Protein AF-A0A2G6VUQ8-F1 (afdb_monomer)

Structure (mmCIF, N/CA/C/O backbone):
data_AF-A0A2G6VUQ8-F1
#
_entry.id   AF-A0A2G6VUQ8-F1
#
loop_
_atom_site.group_PDB
_atom_site.id
_atom_site.type_symbol
_atom_site.label_atom_id
_atom_site.label_alt_id
_atom_site.label_comp_id
_atom_site.label_asym_id
_atom_site.label_entity_id
_atom_site.label_seq_id
_atom_site.pdbx_PDB_ins_code
_atom_site.Cartn_x
_atom_site.Cartn_y
_atom_site.Cartn_z
_atom_site.occupancy
_atom_site.B_iso_or_equiv
_atom_site.auth_seq_id
_atom_site.auth_comp_id
_atom_site.auth_asym_id
_atom_site.auth_atom_id
_atom_site.pdbx_PDB_model_num
ATOM 1 N N . MET A 1 1 ? -1.677 15.062 52.356 1.00 45.03 1 MET A N 1
ATOM 2 C CA . MET A 1 1 ? -2.199 15.074 50.973 1.00 45.03 1 MET A CA 1
ATOM 3 C C . MET A 1 1 ? -3.536 14.346 50.979 1.00 45.03 1 MET A C 1
ATOM 5 O O . MET A 1 1 ? -3.544 13.136 51.159 1.00 45.03 1 MET A O 1
ATOM 9 N N . LYS A 1 2 ? -4.670 15.063 50.936 1.00 43.84 2 LYS A N 1
ATOM 10 C CA . LYS A 1 2 ? -5.987 14.410 50.849 1.00 43.84 2 LYS A CA 1
ATOM 11 C C . LYS A 1 2 ? -6.055 13.742 49.476 1.00 43.84 2 LYS A C 1
ATOM 13 O O . LYS A 1 2 ? -6.123 14.448 48.475 1.00 43.84 2 LYS A O 1
ATOM 18 N N . LEU A 1 3 ? -5.977 12.411 49.429 1.00 50.62 3 LEU A N 1
ATOM 19 C CA . LEU A 1 3 ? -6.349 11.679 48.224 1.00 50.62 3 LEU A CA 1
ATOM 20 C C . LEU A 1 3 ? -7.803 12.039 47.932 1.00 50.62 3 LEU A C 1
ATOM 22 O O . LEU A 1 3 ? -8.673 11.855 48.785 1.00 50.62 3 LEU A O 1
ATOM 26 N N . LEU A 1 4 ? -8.042 12.601 46.752 1.00 53.91 4 LEU A N 1
ATOM 27 C CA . LEU A 1 4 ? -9.375 12.871 46.247 1.00 53.91 4 LEU A CA 1
ATOM 28 C C . LEU A 1 4 ? -10.132 11.532 46.242 1.00 53.91 4 LEU A C 1
ATOM 30 O O . LEU A 1 4 ? -9.845 10.652 45.433 1.00 53.91 4 LEU A O 1
ATOM 34 N N . GLN A 1 5 ? -11.046 11.336 47.191 1.00 57.59 5 GLN A N 1
ATOM 35 C CA . GLN A 1 5 ? -11.941 10.182 47.210 1.00 57.59 5 GLN A CA 1
ATOM 36 C C . GLN A 1 5 ? -12.949 10.381 46.077 1.00 57.59 5 GLN A C 1
ATOM 38 O O . GLN A 1 5 ? -14.009 10.978 46.261 1.00 57.59 5 GLN A O 1
ATOM 43 N N . VAL A 1 6 ? -12.583 9.954 44.868 1.00 63.75 6 VAL A N 1
ATOM 44 C CA . VAL A 1 6 ? -13.480 9.991 43.715 1.00 63.75 6 VAL A CA 1
ATOM 45 C C . VAL A 1 6 ? -14.514 8.892 43.916 1.00 63.75 6 VAL A C 1
ATOM 47 O O . VAL A 1 6 ? -14.233 7.708 43.740 1.00 63.75 6 VAL A O 1
ATOM 50 N N . LYS A 1 7 ? -15.733 9.276 44.301 1.00 67.50 7 LYS A N 1
ATOM 51 C CA . LYS A 1 7 ? -16.881 8.369 44.293 1.00 67.50 7 LYS A CA 1
ATOM 52 C C . LYS A 1 7 ? -17.270 8.118 42.836 1.00 67.50 7 LYS A C 1
ATOM 54 O O . LYS A 1 7 ? -18.050 8.865 42.253 1.00 67.50 7 LYS A O 1
ATOM 59 N N . ILE A 1 8 ? -16.668 7.097 42.231 1.00 70.19 8 ILE A N 1
ATOM 60 C CA . ILE A 1 8 ? -16.909 6.742 40.832 1.00 70.19 8 ILE A CA 1
ATOM 61 C C . ILE A 1 8 ? -18.334 6.194 40.708 1.00 70.19 8 ILE A C 1
ATOM 63 O O . ILE A 1 8 ? -18.678 5.156 41.273 1.00 70.19 8 ILE A O 1
ATOM 67 N N . ASN A 1 9 ? -19.181 6.910 39.970 1.00 84.88 9 ASN A N 1
ATOM 68 C CA . ASN A 1 9 ? -20.499 6.419 39.588 1.00 84.88 9 ASN A CA 1
ATOM 69 C C . ASN A 1 9 ? -20.325 5.212 38.648 1.00 84.88 9 ASN A C 1
ATOM 71 O O . ASN A 1 9 ? -19.572 5.291 37.678 1.00 84.88 9 ASN A O 1
ATOM 75 N N . LYS A 1 10 ? -21.038 4.106 38.898 1.00 88.94 10 LYS A N 1
ATOM 76 C CA . LYS A 1 10 ? -20.998 2.909 38.039 1.00 88.94 10 LYS A CA 1
ATOM 77 C C . LYS A 1 10 ? -21.324 3.239 36.578 1.00 88.94 10 LYS A C 1
ATOM 79 O O . LYS A 1 10 ? -20.702 2.682 35.683 1.00 88.94 10 LYS A O 1
ATOM 84 N N . ILE A 1 11 ? -22.235 4.187 36.340 1.00 91.50 11 ILE A N 1
ATOM 85 C CA . ILE A 1 11 ? -22.578 4.660 34.989 1.00 91.50 11 ILE A CA 1
ATOM 86 C C . ILE A 1 11 ? -21.377 5.352 34.337 1.00 91.50 11 ILE A C 1
ATOM 88 O O . ILE A 1 11 ? -21.059 5.072 33.187 1.00 91.50 11 ILE A O 1
ATOM 92 N N . LEU A 1 12 ? -20.673 6.208 35.084 1.00 91.31 12 LEU A N 1
ATOM 93 C CA . LEU A 1 12 ? -19.476 6.894 34.594 1.00 91.31 12 LEU A CA 1
ATOM 94 C C . LEU A 1 12 ? -18.372 5.894 34.229 1.00 91.31 12 LEU A C 1
ATOM 96 O O . LEU A 1 12 ? -17.718 6.058 33.204 1.00 91.31 12 LEU A O 1
ATOM 100 N N . LEU A 1 13 ? -18.200 4.838 35.031 1.00 91.75 13 LEU A N 1
ATOM 101 C CA . LEU A 1 13 ? -17.240 3.769 34.750 1.00 91.75 13 LEU A CA 1
ATOM 102 C C . LEU A 1 13 ? -17.579 3.028 33.447 1.00 91.75 13 LEU A C 1
ATOM 104 O O . LEU A 1 13 ? -16.692 2.788 32.635 1.00 91.75 13 LEU A O 1
ATOM 108 N N . VAL A 1 14 ? -18.858 2.701 33.230 1.00 93.88 14 VAL A N 1
ATOM 109 C CA . VAL A 1 14 ? -19.323 2.041 31.998 1.00 93.88 14 VAL A CA 1
ATOM 110 C C . VAL A 1 14 ? -19.119 2.943 30.783 1.00 93.88 14 VAL A C 1
ATOM 112 O O . VAL A 1 14 ? -18.609 2.483 29.768 1.00 93.88 14 VAL A O 1
ATOM 115 N N . VAL A 1 15 ? -19.451 4.231 30.883 1.00 93.94 15 VAL A N 1
ATOM 116 C CA . VAL A 1 15 ? -19.236 5.191 29.788 1.00 93.94 15 VAL A CA 1
ATOM 117 C C . VAL A 1 15 ? -17.750 5.317 29.458 1.00 93.94 15 VAL A C 1
ATOM 119 O O . VAL A 1 15 ? -17.381 5.249 28.289 1.00 93.94 15 VAL A O 1
ATOM 122 N N . LEU A 1 16 ? -16.886 5.438 30.470 1.00 92.69 16 LEU A N 1
ATOM 123 C CA . LEU A 1 16 ? -15.440 5.504 30.264 1.00 92.69 16 LEU A CA 1
ATOM 124 C C . LEU A 1 16 ? -14.914 4.227 29.597 1.00 92.69 16 LEU A C 1
ATOM 126 O O . LEU A 1 16 ? -14.137 4.305 28.649 1.00 92.69 16 LEU A O 1
ATOM 130 N N . PHE A 1 17 ? -15.390 3.062 30.042 1.00 92.19 17 PHE A N 1
ATOM 131 C CA . PHE A 1 17 ? -15.051 1.782 29.432 1.00 92.19 17 PHE A CA 1
ATOM 132 C C . PHE A 1 17 ? -15.456 1.736 27.952 1.00 92.19 17 PHE A C 1
ATOM 134 O O . PHE A 1 17 ? -14.631 1.388 27.111 1.00 92.19 17 PHE A O 1
ATOM 141 N N . LEU A 1 18 ? -16.679 2.152 27.608 1.00 92.75 18 LEU A N 1
ATOM 142 C CA . LEU A 1 18 ? -17.156 2.195 26.220 1.00 92.75 18 LEU A CA 1
ATOM 143 C C . LEU A 1 18 ? -16.345 3.174 25.355 1.00 92.75 18 LEU A C 1
ATOM 145 O O . LEU A 1 18 ? -15.991 2.839 24.227 1.00 92.75 18 LEU A O 1
ATOM 149 N N . MET A 1 19 ? -15.988 4.346 25.885 1.00 91.31 19 MET A N 1
ATOM 150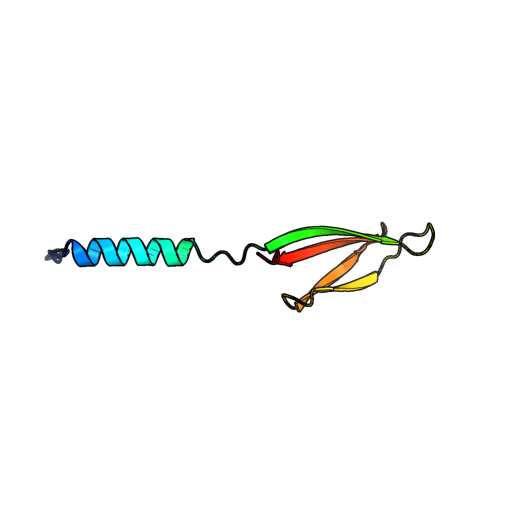 C CA . MET A 1 19 ? -15.158 5.331 25.176 1.00 91.31 19 MET A CA 1
ATOM 151 C C . MET A 1 19 ? -13.749 4.801 24.885 1.00 91.31 19 MET A C 1
ATOM 153 O O . MET A 1 19 ? -13.221 5.028 23.792 1.00 91.31 19 MET A O 1
ATOM 157 N N . CYS A 1 20 ? -13.160 4.041 25.815 1.00 88.62 20 CYS A N 1
ATOM 158 C CA . CYS A 1 20 ? -11.907 3.331 25.565 1.00 88.62 20 CYS A CA 1
ATOM 159 C C . CYS A 1 20 ? -12.072 2.346 24.401 1.00 88.62 20 CYS A C 1
ATOM 161 O O . CYS A 1 20 ? -11.284 2.395 23.461 1.00 88.62 20 CYS A O 1
ATOM 163 N N . GLN A 1 21 ? -13.118 1.511 24.411 1.00 88.06 21 GLN A N 1
ATOM 164 C CA . GLN A 1 21 ? -13.349 0.539 23.333 1.00 88.06 21 GLN A CA 1
ATOM 165 C C . GLN A 1 21 ? -13.512 1.206 21.960 1.00 88.06 21 GLN A C 1
ATOM 167 O O . GLN A 1 21 ? -12.924 0.741 20.988 1.00 88.06 21 GLN A O 1
ATOM 172 N N . ILE A 1 22 ? -14.249 2.320 21.870 1.00 87.19 22 ILE A N 1
ATOM 173 C CA . ILE A 1 22 ? -14.418 3.063 20.608 1.00 87.19 22 ILE A CA 1
ATOM 174 C C . ILE A 1 22 ? -13.071 3.605 20.115 1.00 87.19 22 ILE A C 1
ATOM 176 O O . ILE A 1 22 ? -12.754 3.475 18.937 1.00 87.19 22 ILE A O 1
ATOM 180 N N . SER A 1 23 ? -12.253 4.155 21.015 1.00 82.88 23 SER A N 1
ATOM 181 C CA . SER A 1 23 ? -10.933 4.703 20.668 1.00 82.88 23 SER A CA 1
ATOM 182 C C . SER A 1 23 ? -9.968 3.626 20.157 1.00 82.88 23 SER A C 1
ATOM 184 O O . SER A 1 23 ? -9.253 3.858 19.187 1.00 82.88 23 SER A O 1
ATOM 186 N N . PHE A 1 24 ? -9.966 2.437 20.769 1.00 76.00 24 PHE A N 1
ATOM 187 C CA . PHE A 1 24 ? -9.113 1.319 20.345 1.00 76.00 24 PHE A CA 1
ATOM 188 C C . PHE A 1 24 ? -9.671 0.546 19.135 1.00 76.00 24 PHE A C 1
ATOM 190 O O . PHE A 1 24 ? -8.905 -0.079 18.405 1.00 76.00 24 PHE A O 1
ATOM 197 N N . GLY A 1 25 ? -10.988 0.589 18.903 1.00 70.94 25 GLY A N 1
ATOM 198 C CA . GLY A 1 25 ? -11.664 -0.100 17.799 1.00 70.94 25 GLY A CA 1
ATOM 199 C C . GLY A 1 25 ? -11.663 0.663 16.471 1.00 70.94 25 GLY A C 1
ATOM 200 O O . GLY A 1 25 ? -11.893 0.062 15.422 1.00 70.94 25 GLY A O 1
ATOM 201 N N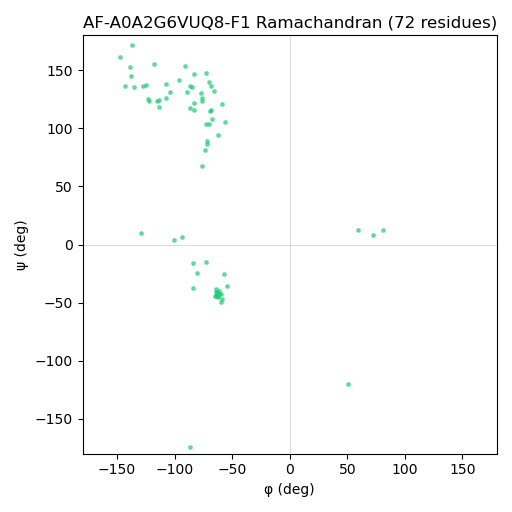 . GLN A 1 26 ? -11.373 1.968 16.481 1.00 70.69 26 GLN A N 1
ATOM 202 C CA . GLN A 1 26 ? -11.211 2.776 15.268 1.00 70.69 26 GLN A CA 1
ATOM 203 C C . GLN A 1 26 ? -9.854 2.513 14.600 1.00 70.69 26 GLN A C 1
ATOM 205 O O . GLN A 1 26 ? -8.987 3.381 14.541 1.00 70.69 26 GLN A O 1
ATOM 210 N N . THR A 1 27 ? -9.649 1.310 14.064 1.00 67.50 27 THR A N 1
ATOM 211 C CA . THR A 1 27 ? -8.506 1.065 13.182 1.00 67.50 27 THR A CA 1
ATOM 212 C C . THR A 1 27 ? -8.886 1.424 11.746 1.00 67.50 27 THR A C 1
ATOM 214 O O . THR A 1 27 ? -9.778 0.823 11.145 1.00 67.50 27 THR A O 1
ATOM 217 N N . SER A 1 28 ? -8.209 2.413 11.155 1.00 68.81 28 SER A N 1
ATOM 218 C CA . SER A 1 28 ? -8.106 2.462 9.693 1.00 68.81 28 SER A CA 1
ATOM 219 C C . SER A 1 28 ? -7.133 1.359 9.302 1.00 68.81 28 SER A C 1
ATOM 221 O O . SER A 1 28 ? -5.944 1.618 9.149 1.00 68.81 28 SER A O 1
ATOM 223 N N . ALA A 1 29 ? -7.632 0.121 9.242 1.00 77.75 29 ALA A N 1
ATOM 224 C CA . ALA A 1 29 ? -6.827 -1.047 8.921 1.00 77.75 29 ALA A CA 1
ATOM 225 C C . ALA A 1 29 ? -6.270 -0.902 7.503 1.00 77.75 29 ALA A C 1
ATOM 227 O O . ALA A 1 29 ? -6.919 -1.218 6.505 1.00 77.75 29 ALA A O 1
ATOM 228 N N . GLU A 1 30 ? -5.055 -0.384 7.425 1.00 86.81 30 GLU A N 1
ATOM 229 C CA . GLU A 1 30 ? -4.253 -0.453 6.226 1.00 86.81 30 GLU A CA 1
ATOM 230 C C . GLU A 1 30 ? -3.523 -1.788 6.210 1.00 86.81 30 GLU A C 1
ATOM 232 O O . GLU A 1 30 ? -2.952 -2.233 7.208 1.00 86.81 30 GLU A O 1
ATOM 237 N N . LYS A 1 31 ? -3.535 -2.427 5.049 1.00 89.19 31 LYS A N 1
ATOM 238 C CA . LYS A 1 31 ? -2.747 -3.612 4.769 1.00 89.19 31 LYS A CA 1
ATOM 239 C C . LYS A 1 31 ? -1.619 -3.224 3.830 1.00 89.19 31 LYS A C 1
ATOM 241 O O . LYS A 1 31 ? -1.825 -2.484 2.867 1.00 89.19 31 LYS A O 1
ATOM 246 N N . LEU A 1 32 ? -0.432 -3.755 4.097 1.00 93.25 32 LEU A N 1
ATOM 247 C CA . LEU A 1 32 ? 0.674 -3.646 3.162 1.00 93.25 32 LEU A CA 1
ATOM 248 C C . LEU A 1 32 ? 0.356 -4.495 1.926 1.00 93.25 32 LEU A C 1
ATOM 250 O O . LEU A 1 32 ? 0.233 -5.719 2.021 1.00 93.25 32 LEU A O 1
ATOM 254 N N . LEU A 1 33 ? 0.206 -3.844 0.777 1.00 94.38 33 LEU A N 1
ATOM 255 C CA . LEU A 1 33 ? 0.152 -4.505 -0.517 1.00 94.38 33 LEU A CA 1
ATOM 256 C C . LEU A 1 33 ? 1.569 -4.625 -1.064 1.00 94.38 33 LEU A C 1
ATOM 258 O O . LEU A 1 33 ? 2.314 -3.646 -1.102 1.00 94.38 33 LEU A O 1
ATOM 262 N N . HIS A 1 34 ? 1.902 -5.832 -1.502 1.00 96.44 34 HIS A N 1
ATOM 263 C CA . HIS A 1 34 ? 3.114 -6.133 -2.243 1.00 96.44 34 HIS A CA 1
ATOM 264 C C . HIS A 1 34 ? 2.698 -6.542 -3.656 1.00 96.44 34 HIS A C 1
ATOM 266 O O . HIS A 1 34 ? 1.946 -7.505 -3.827 1.00 96.44 34 HIS A O 1
ATOM 272 N N . GLY A 1 35 ? 3.134 -5.778 -4.653 1.00 95.31 35 GLY A N 1
ATOM 273 C CA . GLY A 1 35 ? 2.791 -6.004 -6.052 1.00 95.31 35 GLY A CA 1
ATOM 274 C C . GLY A 1 35 ? 3.993 -5.839 -6.972 1.00 95.31 35 GLY A C 1
ATOM 275 O O . GLY A 1 35 ? 5.061 -5.406 -6.547 1.00 95.31 35 GLY A O 1
ATOM 276 N N . LYS A 1 36 ? 3.808 -6.197 -8.246 1.00 95.50 36 LYS A N 1
ATOM 277 C CA . LYS A 1 36 ? 4.844 -6.127 -9.283 1.00 95.50 36 LYS A CA 1
ATOM 278 C C . LYS A 1 36 ? 4.280 -5.535 -10.573 1.00 95.50 36 LYS A C 1
ATOM 280 O O . LYS A 1 36 ? 3.198 -5.933 -11.001 1.00 95.50 36 LYS A O 1
ATOM 285 N N . ILE A 1 37 ? 5.020 -4.617 -11.189 1.00 94.75 37 ILE A N 1
ATOM 286 C CA . ILE A 1 37 ? 4.689 -3.971 -12.465 1.00 94.75 37 ILE A CA 1
ATOM 287 C C . ILE A 1 37 ? 5.555 -4.572 -13.571 1.00 94.75 37 ILE A C 1
ATOM 289 O O . ILE A 1 37 ? 6.773 -4.705 -13.427 1.00 94.75 37 ILE A O 1
ATOM 293 N N . ARG A 1 38 ? 4.915 -4.946 -14.683 1.00 93.06 38 ARG A N 1
ATOM 294 C CA . ARG A 1 38 ? 5.564 -5.537 -15.859 1.00 93.06 38 ARG A C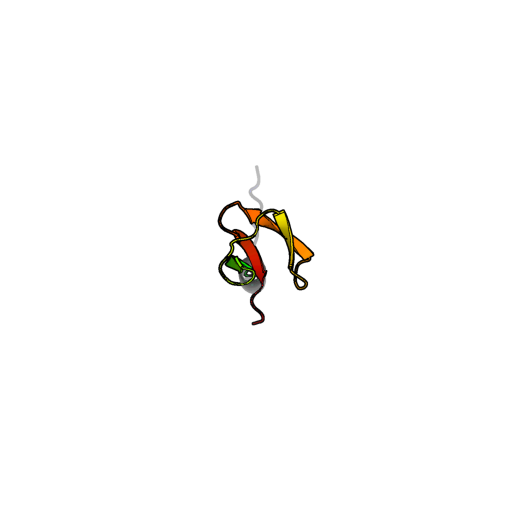A 1
ATOM 295 C C . ARG A 1 38 ? 4.979 -4.947 -17.137 1.00 93.06 38 ARG A C 1
ATOM 297 O O . ARG A 1 38 ? 3.780 -4.684 -17.185 1.00 93.06 38 ARG A O 1
ATOM 304 N N . VAL A 1 39 ? 5.814 -4.788 -18.158 1.00 92.00 39 VAL A N 1
ATOM 305 C CA . VAL A 1 39 ? 5.385 -4.542 -19.544 1.00 92.00 39 VAL A CA 1
ATOM 306 C C . VAL A 1 39 ? 5.983 -5.658 -20.381 1.00 92.00 39 VAL A C 1
ATOM 308 O O . VAL A 1 39 ? 7.189 -5.905 -20.323 1.00 92.00 39 VAL A O 1
ATOM 311 N N . ASP A 1 40 ? 5.122 -6.384 -21.085 1.00 89.31 40 ASP A N 1
ATOM 312 C CA . ASP A 1 40 ? 5.447 -7.674 -21.689 1.00 89.31 40 ASP A CA 1
ATOM 313 C C . ASP A 1 40 ? 6.094 -8.625 -20.663 1.00 89.31 40 ASP A C 1
ATOM 315 O O . ASP A 1 40 ? 5.504 -8.944 -19.629 1.00 89.31 40 ASP A O 1
ATOM 319 N N . SER A 1 41 ? 7.323 -9.072 -20.934 1.00 86.50 41 SER A N 1
ATOM 320 C CA . SER A 1 41 ? 8.118 -9.920 -20.036 1.00 86.50 41 SER A CA 1
ATOM 321 C C . SER A 1 41 ? 9.176 -9.144 -19.239 1.00 86.50 41 SER A C 1
ATOM 323 O O . SER A 1 41 ? 9.949 -9.759 -18.507 1.00 86.50 41 SER A O 1
ATOM 325 N N . ALA A 1 42 ? 9.229 -7.812 -19.361 1.00 87.75 42 ALA A N 1
ATOM 326 C CA . ALA A 1 42 ? 10.222 -6.974 -18.697 1.00 87.75 42 ALA A CA 1
ATOM 327 C C . ALA A 1 42 ? 9.690 -6.378 -17.383 1.00 87.75 42 ALA A C 1
ATOM 329 O O . ALA A 1 42 ? 8.530 -5.968 -17.275 1.00 87.75 42 ALA A O 1
ATOM 330 N N . TYR A 1 43 ? 10.562 -6.313 -16.377 1.00 91.44 43 TYR A N 1
ATOM 331 C CA . TYR A 1 43 ? 10.296 -5.624 -15.115 1.00 91.44 43 TYR A CA 1
ATOM 332 C C . TYR A 1 43 ? 10.670 -4.153 -15.251 1.00 91.44 43 TYR A C 1
ATOM 334 O O . TYR A 1 43 ? 11.717 -3.837 -15.815 1.00 91.44 43 TYR A O 1
ATOM 342 N N . ILE A 1 44 ? 9.816 -3.259 -14.747 1.00 91.62 44 ILE A N 1
ATOM 343 C CA . ILE A 1 44 ? 10.038 -1.818 -14.882 1.00 91.62 44 ILE A CA 1
ATOM 344 C C . ILE A 1 44 ? 10.252 -1.167 -13.520 1.00 91.62 44 ILE A C 1
ATOM 346 O O . ILE A 1 44 ? 9.385 -1.215 -12.647 1.00 91.62 44 ILE A O 1
ATOM 350 N N . SER A 1 45 ? 11.396 -0.501 -13.395 1.00 95.56 45 SER A N 1
ATOM 351 C CA . SER A 1 45 ? 11.779 0.332 -12.256 1.00 95.56 45 SER A CA 1
ATOM 352 C C . SER A 1 45 ? 11.367 1.790 -12.460 1.00 95.56 45 SER A C 1
ATOM 354 O O . SER A 1 45 ? 11.289 2.264 -13.594 1.00 95.56 45 SER A O 1
ATOM 356 N N . GLY A 1 46 ? 11.144 2.518 -11.366 1.00 95.69 46 GLY A N 1
ATOM 357 C CA . GLY A 1 46 ? 10.903 3.962 -11.394 1.00 95.69 46 GLY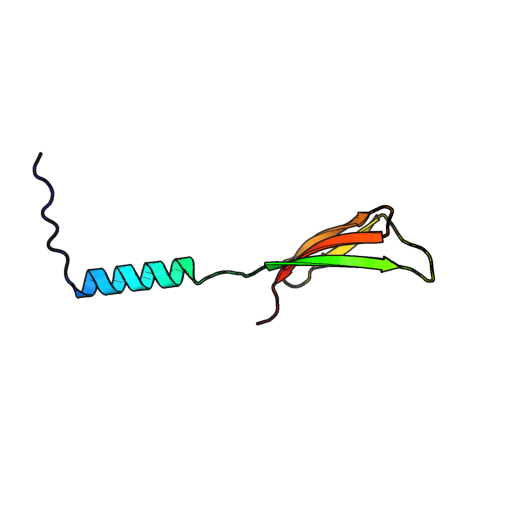 A CA 1
ATOM 358 C C . GLY A 1 46 ? 9.472 4.374 -11.750 1.00 95.69 46 GLY A C 1
ATOM 359 O O . GLY A 1 46 ? 9.228 5.551 -12.005 1.00 95.69 46 GLY A O 1
ATOM 360 N N . ILE A 1 47 ? 8.516 3.442 -11.760 1.00 96.50 47 ILE A N 1
ATOM 361 C CA . ILE A 1 47 ? 7.103 3.776 -11.965 1.00 96.50 47 ILE A CA 1
ATOM 362 C C . ILE A 1 47 ? 6.535 4.356 -10.678 1.00 96.50 47 ILE A C 1
ATOM 364 O O . ILE A 1 47 ? 6.681 3.746 -9.626 1.00 96.50 47 ILE A O 1
ATOM 368 N N . ASN A 1 48 ? 5.864 5.506 -10.771 1.00 97.12 48 ASN A N 1
ATOM 369 C CA . ASN A 1 48 ? 5.149 6.112 -9.652 1.00 97.12 48 ASN A CA 1
ATOM 370 C C . ASN A 1 48 ? 3.754 5.483 -9.504 1.00 97.12 48 ASN A C 1
ATOM 372 O O . ASN A 1 48 ? 2.943 5.530 -10.430 1.00 97.12 48 ASN A O 1
ATOM 376 N N . ILE A 1 49 ? 3.473 4.919 -8.333 1.00 97.00 49 ILE A N 1
ATOM 377 C CA . ILE A 1 49 ? 2.188 4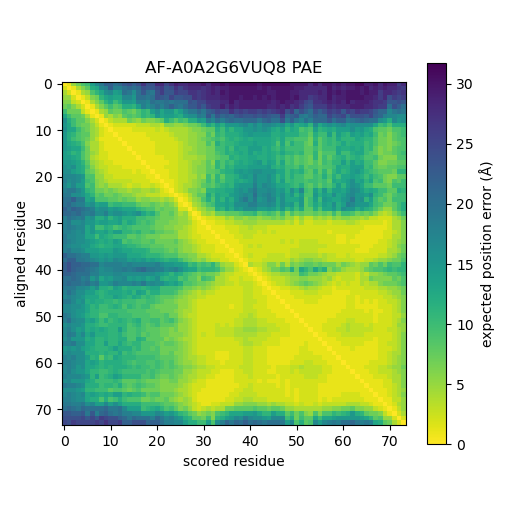.325 -7.963 1.00 97.00 49 ILE A CA 1
ATOM 378 C C . ILE A 1 49 ? 1.502 5.257 -6.970 1.00 97.00 49 ILE A C 1
ATOM 380 O O . ILE A 1 49 ? 2.081 5.572 -5.935 1.00 97.00 49 ILE A O 1
ATOM 384 N N . LEU A 1 50 ? 0.259 5.653 -7.256 1.00 96.56 50 LEU A N 1
ATOM 385 C CA . LEU A 1 50 ? -0.590 6.447 -6.364 1.00 96.56 50 LEU A CA 1
ATOM 386 C C . LEU A 1 50 ? -1.785 5.611 -5.903 1.00 96.56 50 LEU A C 1
ATOM 388 O O . LEU A 1 50 ? -2.565 5.118 -6.719 1.00 96.56 50 LEU A O 1
ATOM 392 N N . ASN A 1 51 ? -1.957 5.486 -4.591 1.00 94.06 51 ASN A N 1
ATOM 393 C CA . ASN A 1 51 ? -3.171 4.941 -4.009 1.00 94.06 51 ASN A CA 1
ATOM 394 C C . ASN A 1 51 ? -4.235 6.040 -3.909 1.00 94.06 51 ASN A C 1
ATOM 396 O O . ASN A 1 51 ? -4.086 6.981 -3.139 1.00 94.06 51 ASN A O 1
ATOM 400 N N . LEU A 1 52 ? -5.339 5.894 -4.640 1.00 93.50 52 LEU A N 1
ATOM 401 C CA . LEU A 1 52 ? -6.423 6.883 -4.659 1.00 93.50 52 LEU A CA 1
ATOM 402 C C . LEU A 1 52 ? -7.266 6.918 -3.372 1.00 93.50 52 LEU A C 1
ATOM 404 O O . LEU A 1 52 ? -8.016 7.864 -3.168 1.00 93.50 52 LEU A O 1
ATOM 408 N N . VAL A 1 53 ? -7.173 5.900 -2.510 1.00 90.25 53 VAL A N 1
ATOM 409 C CA . VAL A 1 53 ? -7.979 5.806 -1.280 1.00 90.25 53 VAL A CA 1
ATOM 410 C C . VAL A 1 53 ? -7.355 6.586 -0.123 1.00 90.25 53 VAL A C 1
ATOM 412 O O . VAL A 1 53 ? -8.074 7.155 0.692 1.00 90.25 53 VAL A O 1
ATOM 415 N N . ASN A 1 54 ? -6.026 6.581 -0.013 1.00 90.62 54 AS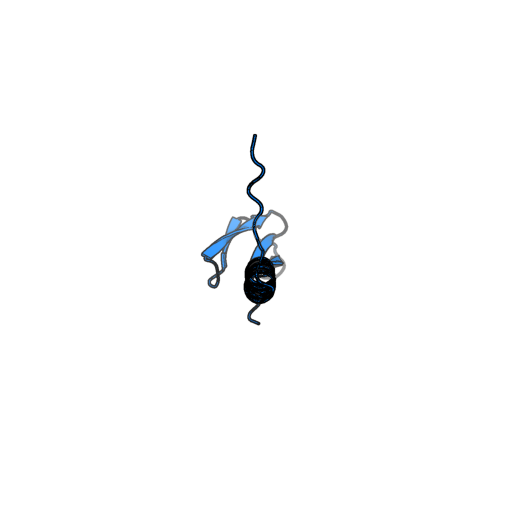N A N 1
ATOM 416 C CA . ASN A 1 54 ? -5.301 7.233 1.085 1.00 90.62 54 ASN A CA 1
ATOM 417 C C . ASN A 1 54 ? -4.175 8.163 0.611 1.00 90.62 54 ASN A C 1
ATOM 419 O O . ASN A 1 54 ? -3.366 8.591 1.430 1.00 90.62 54 ASN A O 1
ATOM 423 N N . GLU A 1 55 ? -4.106 8.428 -0.696 1.00 93.94 55 GLU A N 1
ATOM 424 C CA . GLU A 1 55 ? -3.166 9.345 -1.355 1.00 93.94 55 GLU A CA 1
ATOM 425 C C . GLU A 1 55 ? -1.681 8.996 -1.160 1.00 93.94 55 GLU A C 1
ATOM 427 O O . GLU A 1 55 ? -0.791 9.777 -1.499 1.00 93.94 55 GLU A O 1
ATOM 432 N N . LYS A 1 56 ? -1.381 7.796 -0.650 1.00 94.31 56 LYS A N 1
ATOM 433 C CA . LYS A 1 56 ? -0.003 7.333 -0.487 1.00 94.31 56 LYS A CA 1
ATOM 434 C C . LYS A 1 56 ? 0.605 6.997 -1.835 1.00 94.31 56 LYS A C 1
ATOM 436 O O . LYS A 1 56 ? -0.071 6.487 -2.728 1.00 94.31 56 LYS A O 1
ATOM 441 N N . THR A 1 57 ? 1.906 7.222 -1.946 1.00 96.94 57 THR A N 1
ATOM 442 C CA . THR A 1 57 ? 2.675 6.904 -3.144 1.00 96.94 57 THR A CA 1
ATOM 443 C C . THR A 1 57 ? 3.757 5.870 -2.864 1.00 96.94 57 THR A C 1
ATOM 445 O O . THR A 1 57 ? 4.199 5.688 -1.728 1.00 96.94 57 THR A O 1
ATOM 448 N N . SER A 1 58 ? 4.156 5.154 -3.909 1.00 97.62 58 SER A N 1
ATOM 449 C CA . SER A 1 58 ? 5.280 4.220 -3.901 1.00 97.62 58 SER A CA 1
ATOM 450 C C . SER A 1 58 ? 5.940 4.210 -5.274 1.00 97.62 58 SER A C 1
ATOM 452 O O . SER A 1 58 ? 5.336 4.647 -6.253 1.00 97.62 58 SER A O 1
ATOM 454 N N . ILE A 1 59 ? 7.176 3.727 -5.353 1.00 97.81 59 ILE A N 1
ATOM 455 C CA . ILE A 1 59 ? 7.931 3.639 -6.604 1.00 97.81 59 ILE A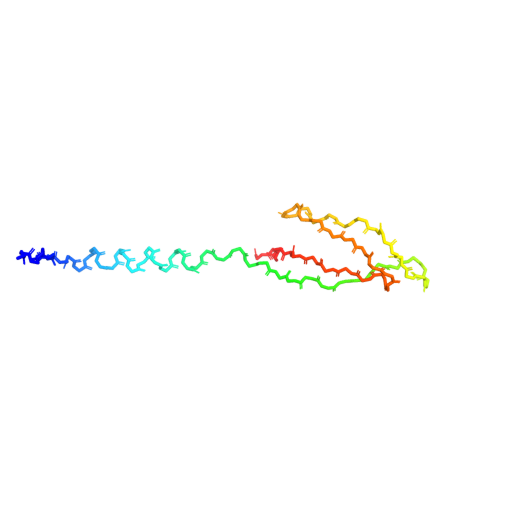 CA 1
ATOM 456 C C . ILE A 1 59 ? 8.384 2.195 -6.804 1.00 97.81 59 ILE A C 1
ATOM 458 O O . ILE A 1 59 ? 8.825 1.556 -5.847 1.00 97.81 59 ILE A O 1
ATOM 462 N N . SER A 1 60 ? 8.277 1.680 -8.031 1.00 97.81 60 SER A N 1
ATOM 463 C CA . SER A 1 60 ? 8.768 0.337 -8.343 1.00 97.81 60 SER A CA 1
ATOM 464 C C . SER A 1 60 ? 10.300 0.259 -8.322 1.00 97.81 60 SER A C 1
ATOM 466 O O . SER A 1 60 ? 10.989 1.168 -8.790 1.00 97.81 60 SER A O 1
ATOM 468 N N . ASN A 1 61 ? 10.841 -0.836 -7.787 1.00 96.69 61 ASN A N 1
ATOM 469 C CA . ASN A 1 61 ? 12.282 -1.099 -7.729 1.00 96.69 61 ASN A CA 1
ATOM 470 C C . ASN A 1 61 ? 12.812 -1.777 -9.016 1.00 96.69 61 ASN A C 1
ATOM 472 O O . ASN A 1 61 ? 12.077 -1.975 -9.984 1.00 96.69 61 ASN A O 1
ATOM 476 N N . SER A 1 62 ? 14.094 -2.166 -9.024 1.00 95.31 62 SER A N 1
ATOM 477 C CA . SER A 1 62 ? 14.751 -2.859 -10.150 1.00 95.31 62 SER A CA 1
ATOM 478 C C . SER A 1 62 ? 14.084 -4.172 -10.572 1.00 95.31 62 SER A C 1
ATOM 480 O O . SER A 1 62 ? 14.187 -4.553 -11.734 1.00 95.31 62 SER A O 1
ATOM 482 N N . ASP A 1 63 ? 13.366 -4.832 -9.662 1.00 95.69 63 ASP A N 1
ATOM 483 C CA . ASP A 1 63 ? 12.637 -6.082 -9.910 1.00 95.69 63 ASP A CA 1
ATOM 484 C C . ASP A 1 63 ? 11.163 -5.843 -10.291 1.00 95.69 63 ASP A C 1
ATOM 486 O O . ASP A 1 63 ? 10.366 -6.786 -10.403 1.00 95.69 63 ASP A O 1
ATOM 490 N N . GLY A 1 64 ? 10.789 -4.572 -10.482 1.00 96.19 64 GLY A N 1
ATOM 491 C CA . GLY A 1 64 ? 9.429 -4.113 -10.743 1.00 96.19 64 GLY A CA 1
ATOM 492 C C . GLY A 1 64 ? 8.510 -4.178 -9.524 1.00 96.19 64 GLY A C 1
ATOM 493 O O . GLY A 1 64 ? 7.303 -4.002 -9.675 1.00 96.19 64 GLY A O 1
ATOM 494 N N . GLU A 1 65 ? 9.035 -4.462 -8.332 1.00 97.69 65 GLU A N 1
ATOM 495 C CA . GLU A 1 65 ? 8.257 -4.623 -7.101 1.00 97.69 65 GLU A CA 1
ATOM 496 C C . GLU A 1 65 ? 7.951 -3.282 -6.449 1.00 97.69 65 GLU A C 1
ATOM 498 O O . GLU A 1 65 ? 8.761 -2.357 -6.488 1.00 97.69 65 GLU A O 1
ATOM 503 N N . PHE A 1 66 ? 6.789 -3.197 -5.807 1.00 97.75 66 PHE A N 1
ATOM 504 C CA . PHE A 1 66 ? 6.406 -2.064 -4.979 1.00 97.75 66 PHE A CA 1
ATOM 505 C C . PHE A 1 66 ? 5.710 -2.527 -3.702 1.00 97.75 66 PHE A C 1
ATOM 507 O O . PHE A 1 66 ? 5.030 -3.557 -3.660 1.00 97.75 66 PHE A O 1
ATOM 514 N N . PHE A 1 67 ? 5.837 -1.695 -2.674 1.00 97.19 67 PHE A N 1
ATOM 515 C CA . PHE A 1 67 ? 5.172 -1.856 -1.390 1.00 97.19 67 PHE A CA 1
ATOM 516 C C . PHE A 1 67 ? 4.353 -0.601 -1.117 1.00 97.19 67 PHE A C 1
ATOM 518 O O . PHE A 1 67 ? 4.891 0.508 -1.158 1.00 97.19 67 PHE A O 1
ATOM 525 N N . ILE A 1 68 ? 3.056 -0.752 -0.863 1.00 96.69 68 ILE A N 1
ATOM 526 C CA . ILE A 1 68 ? 2.173 0.385 -0.590 1.00 96.69 68 ILE A CA 1
ATOM 527 C C . ILE A 1 68 ? 1.141 0.022 0.470 1.00 96.69 68 ILE A C 1
ATOM 529 O O . ILE A 1 68 ? 0.550 -1.056 0.447 1.00 96.69 68 ILE A O 1
ATOM 533 N N . MET A 1 69 ? 0.921 0.926 1.421 1.00 93.75 69 MET A N 1
ATOM 534 C CA . MET A 1 69 ? -0.142 0.761 2.409 1.00 93.75 69 MET A CA 1
ATOM 535 C C . MET A 1 69 ? -1.481 1.088 1.756 1.00 93.75 69 MET A C 1
ATOM 537 O O . MET A 1 69 ? -1.664 2.194 1.238 1.00 93.75 69 MET A O 1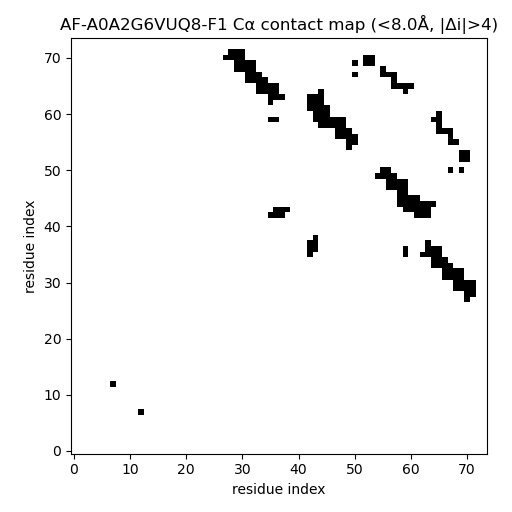
ATOM 541 N N . ALA A 1 70 ? -2.422 0.148 1.786 1.00 91.06 70 ALA A N 1
ATOM 542 C CA . ALA A 1 70 ? -3.758 0.344 1.244 1.00 91.06 70 ALA A CA 1
ATOM 543 C C . ALA A 1 70 ? -4.830 -0.007 2.267 1.00 91.06 70 ALA A C 1
ATOM 545 O O . ALA A 1 70 ? -4.750 -1.024 2.953 1.00 91.06 70 ALA A O 1
ATOM 546 N N . LYS A 1 71 ? -5.857 0.836 2.353 1.00 85.12 71 LYS A N 1
ATOM 547 C CA . LYS A 1 71 ? -7.057 0.540 3.127 1.00 85.12 71 LYS A CA 1
ATOM 548 C C . LYS A 1 71 ? -7.899 -0.456 2.332 1.00 85.12 71 LYS A C 1
ATOM 550 O O . LYS A 1 71 ? -8.184 -0.217 1.161 1.00 85.12 71 LYS A O 1
ATOM 555 N N . ALA A 1 72 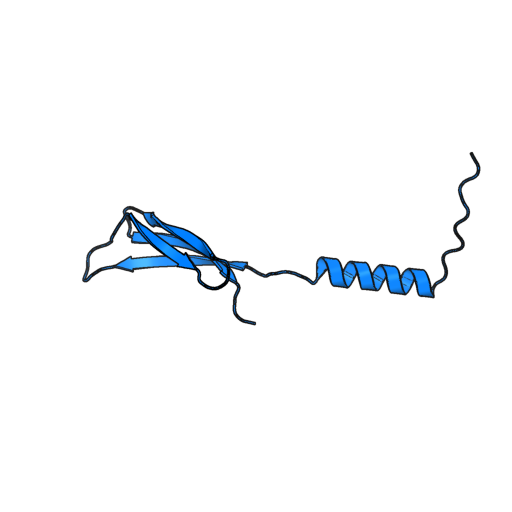? -8.256 -1.582 2.943 1.00 71.75 72 ALA A N 1
ATOM 556 C CA . ALA A 1 72 ? -9.256 -2.458 2.348 1.00 71.75 72 ALA A CA 1
ATOM 557 C C . ALA A 1 72 ? -10.609 -1.737 2.399 1.00 71.75 72 ALA A C 1
ATOM 559 O O . ALA A 1 72 ? -10.942 -1.128 3.417 1.00 71.75 72 ALA A O 1
ATOM 560 N N . ASN A 1 73 ? -11.376 -1.791 1.311 1.00 60.06 73 ASN A N 1
ATOM 561 C CA . ASN A 1 73 ? -12.782 -1.411 1.368 1.00 60.06 73 ASN A CA 1
ATOM 562 C C . ASN A 1 73 ? -13.481 -2.503 2.187 1.00 60.06 73 ASN A C 1
ATOM 564 O O . ASN A 1 73 ? -13.615 -3.629 1.705 1.00 60.06 73 ASN A O 1
ATOM 568 N N . CYS A 1 74 ? -13.800 -2.197 3.444 1.00 52.44 74 CYS A N 1
ATOM 569 C CA . CYS A 1 74 ? -14.662 -3.023 4.282 1.00 52.44 74 CYS A CA 1
ATOM 570 C C . CYS A 1 74 ? -16.118 -2.810 3.870 1.00 52.44 74 CYS A C 1
ATOM 572 O O . CYS A 1 74 ? -16.491 -1.624 3.714 1.00 52.44 74 CYS A O 1
#

Secondary structure (DSSP, 8-state):
---------HHHHHHHHHHHHHHHH----EEEEEEE-EETTEE--S-EEE-TTT--EEE--TTSEEEEEEE---

Foldseek 3Di:
DPDPPPPDDPVNVVVVVVVVCVVVVPDLDWDKDKDFDDDPPDGDWFDWDADPVPRDIWTAHRRRITIDTDRDPD

Solvent-accessible surface area (backbone atoms only — not comparable to full-atom values): 4661 Å² total; per-residue (Å²): 131,84,75,80,82,73,82,77,50,70,66,56,54,51,52,51,52,52,52,49,51,54,65,72,66,66,65,85,61,57,43,81,44,77,51,72,47,66,60,92,94,43,57,43,53,72,45,81,45,74,40,89,89,78,71,44,68,35,56,22,37,82,78,4,38,35,65,42,77,38,68,68,90,126

pLDDT: mean 86.03, std 13.97, range [43.84, 97.81]

Sequence (74 aa):
MKLLQVKINKILLVVLFLMCQISFGQTSAEKLLHGKIRVDSAYISGINILNLVNEKTSISNSDGEFFIMAKANC

Nearest PDB structures (foldseek):
  6sau-assembly1_A  TM=6.173E-01  e=4.134E-01  Cordyceps farinosa
  7ycx-assembly1_7  TM=3.207E-01  e=4.310E+00  Sus scrofa
  7som-assembly1_c  TM=4.244E-01  e=7.509E+00  Chlamydomonas reinhardtii
  6uq0-assembly1_I  TM=4.107E-01  e=9.610E+00  Saccharomyces cerevisiae S288C
  6gml-assembly1_I  TM=2.666E-01  e=6.240E+00  Sus scrofa

Mean predicted aligned error: 9.15 Å

Radius of gyration: 23.47 Å; Cα contacts (8 Å, |Δi|>4): 94; chains: 1; bounding box: 37×25×73 Å